Protein AF-A0A3N1MJ59-F1 (afdb_monomer_lite)

Secondary structure (DSSP, 8-state):
----------PPPPPPPPP-------SS-HHHHHHHHHHHHHHHHHHHH-EEEEEEEEEEES-TTS-EEEEEEEEETTS-EEE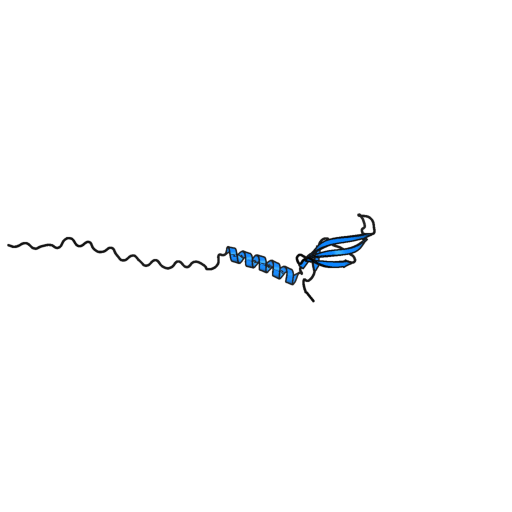EES---SEEEE-----

Structure (mmCIF, N/CA/C/O backbone):
data_AF-A0A3N1MJ59-F1
#
_entry.id   AF-A0A3N1MJ59-F1
#
loop_
_atom_site.group_PDB
_atom_site.id
_atom_site.type_symbol
_atom_site.label_atom_id
_atom_site.label_alt_id
_atom_site.label_comp_id
_atom_site.label_asym_id
_atom_site.label_entity_id
_atom_site.label_seq_id
_atom_site.pdbx_PDB_ins_code
_atom_site.Cartn_x
_atom_site.Cartn_y
_atom_site.Cartn_z
_atom_site.occupancy
_atom_site.B_iso_or_equiv
_atom_site.auth_seq_id
_atom_site.auth_comp_id
_atom_site.auth_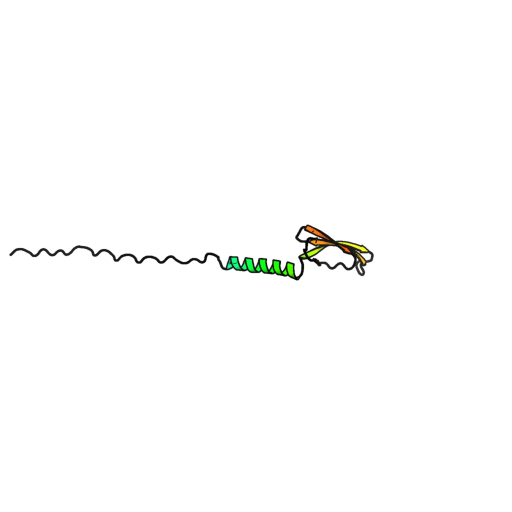asym_id
_atom_site.auth_atom_id
_atom_site.pdbx_PDB_model_num
ATOM 1 N N . MET A 1 1 ? -48.739 6.240 96.886 1.00 46.66 1 MET A N 1
ATOM 2 C CA . MET A 1 1 ? -47.673 6.907 96.112 1.00 46.66 1 MET A CA 1
ATOM 3 C C . MET A 1 1 ? -46.772 5.815 95.577 1.00 46.66 1 MET A C 1
ATOM 5 O O . MET A 1 1 ? -46.059 5.217 96.367 1.00 46.66 1 MET A O 1
ATOM 9 N N . THR A 1 2 ? -46.875 5.492 94.291 1.00 49.66 2 THR A N 1
ATOM 10 C CA . THR A 1 2 ? -45.947 4.578 93.613 1.00 49.66 2 THR A CA 1
ATOM 11 C C . THR A 1 2 ? -45.625 5.141 92.239 1.00 49.66 2 THR A C 1
ATOM 13 O O . THR A 1 2 ? -46.517 5.534 91.487 1.00 49.66 2 THR A O 1
ATOM 16 N N . ASP A 1 3 ? -44.321 5.229 92.019 1.00 47.12 3 ASP A N 1
ATOM 17 C CA . ASP A 1 3 ? -43.578 5.832 90.926 1.00 47.12 3 ASP A CA 1
ATOM 18 C C . ASP A 1 3 ? -44.037 5.435 89.522 1.00 47.12 3 ASP A C 1
ATOM 20 O O . ASP A 1 3 ? -44.207 4.259 89.197 1.00 47.12 3 ASP A O 1
ATOM 24 N N . GLY A 1 4 ? -44.156 6.448 88.663 1.00 56.81 4 GLY A N 1
ATOM 25 C CA . GLY A 1 4 ? -44.267 6.277 87.223 1.00 56.81 4 GLY A CA 1
ATOM 26 C C . GLY A 1 4 ? -42.903 5.932 86.631 1.00 56.81 4 GLY A C 1
ATOM 27 O O . GLY A 1 4 ? -42.045 6.800 86.484 1.00 56.81 4 GLY A O 1
ATOM 28 N N . MET A 1 5 ? -42.711 4.667 86.262 1.00 57.28 5 MET A N 1
ATOM 29 C CA . MET A 1 5 ? -41.539 4.218 85.512 1.00 57.28 5 MET A CA 1
ATOM 30 C C . MET A 1 5 ? -41.567 4.772 84.084 1.00 57.28 5 MET A C 1
ATOM 32 O O . MET A 1 5 ? -42.413 4.416 83.264 1.00 57.28 5 MET A O 1
ATOM 36 N N . ARG A 1 6 ? -40.617 5.666 83.811 1.00 61.56 6 ARG A N 1
ATOM 37 C CA . ARG A 1 6 ? -40.354 6.300 82.519 1.00 61.56 6 ARG A CA 1
ATOM 38 C C . ARG A 1 6 ? -39.393 5.410 81.722 1.00 61.56 6 ARG A C 1
ATOM 40 O O . ARG A 1 6 ? -38.285 5.138 82.173 1.00 61.56 6 ARG A O 1
ATOM 47 N N . LEU A 1 7 ? -39.822 4.934 80.553 1.00 65.44 7 LEU A N 1
ATOM 48 C CA . LEU A 1 7 ? -38.985 4.192 79.602 1.00 65.44 7 LEU A CA 1
ATOM 49 C C . LEU A 1 7 ? -38.168 5.177 78.750 1.00 65.44 7 LEU A C 1
ATOM 51 O O . LEU A 1 7 ? -38.405 5.326 77.554 1.00 65.44 7 LEU A O 1
ATOM 55 N N . ASP A 1 8 ? -37.217 5.867 79.375 1.00 59.91 8 ASP A N 1
ATOM 56 C CA . ASP A 1 8 ? -36.220 6.668 78.665 1.00 59.91 8 ASP A CA 1
ATOM 57 C C . ASP A 1 8 ? -35.022 5.762 78.349 1.00 59.91 8 ASP A C 1
ATOM 59 O O . ASP A 1 8 ? -34.192 5.503 79.217 1.00 59.91 8 ASP A O 1
ATOM 63 N N . GLY A 1 9 ? -34.927 5.224 77.127 1.00 63.88 9 GLY A N 1
ATOM 64 C CA . GLY A 1 9 ? -33.715 4.471 76.778 1.00 63.88 9 GLY A CA 1
ATOM 65 C C . GLY A 1 9 ? -33.687 3.602 75.528 1.00 63.88 9 GLY A C 1
ATOM 66 O O . GLY A 1 9 ? -32.711 2.876 75.368 1.00 63.88 9 GLY A O 1
ATOM 67 N N . VAL A 1 10 ? -34.678 3.630 74.631 1.00 69.69 10 VAL A N 1
ATOM 68 C CA . VAL A 1 10 ? -34.542 2.901 73.356 1.00 69.69 10 VAL A CA 1
ATOM 69 C C . VAL A 1 10 ? -33.882 3.826 72.328 1.00 69.69 10 VAL A C 1
ATOM 71 O O . VAL A 1 10 ? -34.525 4.785 71.897 1.00 69.69 10 VAL A O 1
ATOM 74 N N . PRO A 1 11 ? -32.617 3.592 71.923 1.00 67.56 11 PRO A N 1
ATOM 75 C CA . PRO A 1 11 ? -32.021 4.354 70.836 1.00 67.56 11 PRO A CA 1
ATOM 76 C C . PRO A 1 11 ? -32.824 4.095 69.560 1.00 67.56 11 PRO A C 1
ATOM 78 O O . PRO A 1 11 ? -32.995 2.951 69.135 1.00 67.56 11 PRO A O 1
ATOM 81 N N . ALA A 1 12 ? -33.342 5.168 68.961 1.00 71.12 12 ALA A N 1
ATOM 82 C CA . ALA A 1 12 ? -34.009 5.103 67.671 1.00 71.12 12 ALA A CA 1
ATOM 83 C C . ALA A 1 12 ? -33.052 4.481 66.645 1.00 71.12 12 ALA A C 1
ATOM 85 O O . ALA A 1 12 ? -31.906 4.917 66.511 1.00 71.12 12 ALA A O 1
ATOM 86 N N . ALA A 1 13 ? -33.511 3.443 65.942 1.00 74.56 13 ALA A N 1
ATOM 87 C CA . ALA A 1 13 ? -32.719 2.796 64.906 1.00 74.56 13 ALA A CA 1
ATOM 88 C C . ALA A 1 13 ? -32.265 3.841 63.865 1.00 74.56 13 ALA A C 1
ATOM 90 O O . ALA A 1 13 ? -33.065 4.705 63.485 1.00 74.56 13 ALA A O 1
ATOM 91 N N . PRO A 1 14 ? -31.003 3.792 63.399 1.00 76.62 14 PRO A N 1
ATOM 92 C CA . PRO A 1 14 ? -30.534 4.711 62.374 1.00 76.62 14 PRO A CA 1
ATOM 93 C C . PRO A 1 14 ? -31.402 4.573 61.112 1.00 76.62 14 PRO A C 1
ATOM 95 O O . PRO A 1 14 ? -31.832 3.463 60.778 1.00 76.62 14 PRO A O 1
ATOM 98 N N . PRO A 1 15 ? -31.687 5.683 60.406 1.00 79.56 15 PRO A N 1
ATOM 99 C CA . PRO A 1 15 ? -32.539 5.654 59.226 1.00 79.56 15 PRO A CA 1
ATOM 100 C C . PRO A 1 15 ? -31.959 4.706 58.165 1.00 79.56 15 PRO A C 1
ATOM 102 O O . PRO A 1 15 ? -30.734 4.621 58.024 1.00 79.56 15 PRO A O 1
ATOM 105 N N . PRO A 1 16 ? -32.813 4.005 57.396 1.00 77.44 16 PRO A N 1
ATOM 106 C CA . PRO A 1 16 ? -32.350 3.054 56.397 1.00 77.44 16 PRO A CA 1
ATOM 107 C C . PRO A 1 16 ? -31.454 3.761 55.376 1.00 77.44 16 PRO A C 1
ATOM 109 O O . PRO A 1 16 ? -31.817 4.799 54.812 1.00 77.44 16 PRO A O 1
ATOM 112 N N . ALA A 1 17 ? -30.267 3.198 55.144 1.00 77.38 17 ALA A N 1
ATOM 113 C CA . ALA A 1 17 ? -29.334 3.698 54.145 1.00 77.38 17 ALA A CA 1
ATOM 114 C C . ALA A 1 17 ? -30.024 3.748 52.771 1.00 77.38 17 ALA A C 1
ATOM 116 O O . ALA A 1 17 ? -30.618 2.766 52.321 1.00 77.38 17 ALA A O 1
ATOM 117 N N . LYS A 1 18 ? -29.970 4.907 52.102 1.00 78.44 18 LYS A N 1
ATOM 118 C CA . LYS A 1 18 ? -30.575 5.080 50.774 1.00 78.44 18 LYS A CA 1
ATOM 119 C C . LYS A 1 18 ? -29.923 4.107 49.782 1.00 78.44 18 LYS A C 1
ATOM 121 O O . LYS A 1 18 ? -28.695 4.036 49.748 1.00 78.44 18 LYS A O 1
ATOM 126 N N . PRO A 1 19 ? -30.703 3.401 48.943 1.00 72.50 19 PRO A N 1
ATOM 127 C CA . PRO A 1 19 ? -30.144 2.477 47.968 1.00 72.50 19 PRO A CA 1
ATOM 128 C C . PRO A 1 19 ? -29.267 3.233 46.963 1.00 72.50 19 PRO A C 1
ATOM 130 O O . PRO A 1 19 ? -29.718 4.157 46.279 1.00 72.50 19 PRO A O 1
ATOM 133 N N . THR A 1 20 ? -27.998 2.837 46.876 1.00 73.00 20 THR A N 1
ATOM 134 C CA . THR A 1 20 ? -27.035 3.368 45.909 1.00 73.00 20 THR A CA 1
ATOM 135 C C . THR A 1 20 ? -27.507 3.019 44.500 1.00 73.00 20 THR A C 1
ATOM 137 O O . THR A 1 20 ? -27.546 1.847 44.126 1.00 73.00 20 THR A O 1
ATOM 140 N N . ARG A 1 21 ? -27.897 4.021 43.699 1.00 79.25 21 ARG A N 1
ATOM 141 C CA . ARG A 1 21 ? -28.295 3.787 42.302 1.00 79.25 21 ARG A CA 1
ATOM 142 C C . ARG A 1 21 ? -27.138 3.143 41.526 1.00 79.25 21 ARG A C 1
ATOM 144 O O . ARG A 1 21 ? -26.003 3.610 41.651 1.00 79.25 21 ARG A O 1
ATOM 151 N N . PRO A 1 22 ? -27.411 2.142 40.669 1.00 74.19 22 PRO A N 1
ATOM 152 C CA . PRO A 1 22 ? -26.383 1.556 39.826 1.00 74.19 22 PRO A CA 1
ATOM 153 C C . PRO A 1 22 ? -25.828 2.620 38.876 1.00 74.19 22 PRO A C 1
ATOM 155 O O . PRO A 1 22 ? -26.557 3.251 38.104 1.00 74.19 22 PRO A O 1
ATOM 158 N N . ARG A 1 23 ? -24.515 2.839 38.958 1.00 78.06 23 ARG A N 1
ATOM 159 C CA . ARG A 1 23 ? -23.785 3.764 38.092 1.00 78.06 23 ARG A CA 1
ATOM 160 C C . ARG A 1 23 ? -23.776 3.190 36.675 1.00 78.06 23 ARG A C 1
ATOM 162 O O . ARG A 1 23 ? -23.171 2.151 36.435 1.00 78.06 23 ARG A O 1
ATOM 169 N N . ARG A 1 24 ? -24.433 3.871 35.730 1.00 77.38 24 ARG A N 1
ATOM 170 C CA . ARG A 1 24 ? -24.358 3.525 34.302 1.00 77.38 24 ARG A CA 1
ATOM 171 C C . ARG A 1 24 ? -22.940 3.803 33.809 1.00 77.38 24 ARG A C 1
ATOM 173 O O . ARG A 1 24 ? -22.546 4.960 33.683 1.00 77.38 24 ARG A O 1
ATOM 180 N N . VAL A 1 25 ? -22.170 2.750 33.565 1.00 72.38 25 VAL A N 1
ATOM 181 C CA . VAL A 1 25 ? -20.873 2.838 32.890 1.00 72.38 25 VAL A CA 1
ATOM 182 C C . VAL A 1 25 ? -21.085 2.605 31.393 1.00 72.38 25 VAL A C 1
ATOM 184 O O . VAL A 1 25 ? -21.773 1.651 31.027 1.00 72.38 25 VAL A O 1
ATOM 187 N N . PRO A 1 26 ? -20.562 3.471 30.509 1.00 72.81 26 PRO A N 1
ATOM 188 C CA . PRO A 1 26 ? -20.649 3.231 29.077 1.00 72.81 26 PRO A CA 1
ATOM 189 C C . PRO A 1 26 ? -19.859 1.967 28.721 1.00 72.81 26 PRO A C 1
ATOM 191 O O . PRO A 1 26 ? -18.712 1.807 29.137 1.00 72.81 26 PRO A O 1
ATOM 194 N N . LEU A 1 27 ? -20.488 1.084 27.940 1.00 70.88 27 LEU A N 1
ATOM 195 C CA . LEU A 1 27 ? -19.950 -0.223 27.535 1.00 70.88 27 LEU A CA 1
ATOM 196 C C . LEU A 1 27 ? -18.672 -0.109 26.687 1.00 70.88 27 LEU A C 1
ATOM 198 O O . LEU A 1 27 ? -17.861 -1.028 26.661 1.00 70.88 27 LEU A O 1
ATOM 202 N N . VAL A 1 28 ? -18.478 1.027 26.012 1.00 71.75 28 VAL A N 1
ATOM 203 C CA . VAL A 1 28 ? -17.350 1.262 25.109 1.00 71.75 28 VAL A CA 1
ATOM 204 C C . VAL A 1 28 ? -16.726 2.615 25.428 1.00 71.75 28 VAL A C 1
ATOM 206 O O . VAL A 1 28 ? -17.396 3.647 25.442 1.00 71.75 28 VAL A O 1
ATOM 209 N N . ARG A 1 29 ? -15.417 2.624 25.695 1.00 76.44 29 ARG A N 1
ATOM 210 C CA . ARG A 1 29 ? -14.656 3.868 25.864 1.00 76.44 29 ARG A CA 1
ATOM 211 C C . ARG A 1 29 ? -14.562 4.581 24.513 1.00 76.44 29 ARG A C 1
ATOM 213 O O . ARG A 1 29 ? -14.177 3.956 23.530 1.00 76.44 29 ARG A O 1
ATOM 220 N N . LEU A 1 30 ? -14.798 5.895 24.478 1.00 75.69 30 LEU A N 1
ATOM 221 C CA . LEU A 1 30 ? -14.649 6.746 23.280 1.00 75.69 30 LEU A CA 1
ATOM 222 C C . LEU A 1 30 ? -13.321 6.531 22.537 1.00 75.69 30 LEU A C 1
ATOM 224 O O . LEU A 1 30 ? -13.287 6.500 21.313 1.00 75.69 30 LEU A O 1
ATOM 228 N N . ARG A 1 31 ? -12.232 6.293 23.273 1.00 77.62 31 ARG A N 1
ATOM 229 C CA . ARG A 1 31 ? -10.910 5.991 22.703 1.00 77.62 31 ARG A CA 1
ATOM 230 C C . ARG A 1 31 ? -10.903 4.750 21.798 1.00 77.62 31 ARG A C 1
ATOM 232 O O . ARG A 1 31 ? -10.108 4.690 20.870 1.00 77.62 31 ARG A O 1
ATOM 239 N N . SER A 1 32 ? -11.786 3.784 22.045 1.00 78.88 32 SER A N 1
ATOM 240 C CA . SER A 1 32 ? -11.950 2.602 21.193 1.00 78.88 32 SER A CA 1
ATOM 241 C C . SER A 1 32 ? -12.680 2.922 19.886 1.00 78.88 32 SER A C 1
ATOM 243 O O . SER A 1 32 ? -12.408 2.296 18.869 1.00 78.88 32 SER A O 1
ATOM 245 N N . LEU A 1 33 ? -13.581 3.910 19.893 1.00 83.25 33 LEU A N 1
ATOM 246 C CA . LEU A 1 33 ? -14.315 4.338 18.697 1.00 83.25 33 LEU A CA 1
ATOM 247 C C . LEU A 1 33 ? -13.418 5.121 17.730 1.00 83.25 33 LEU A C 1
ATOM 249 O O . LEU A 1 33 ? -13.570 4.997 16.520 1.00 83.25 33 LEU A O 1
ATOM 253 N N . VAL A 1 34 ? -12.440 5.871 18.249 1.00 88.56 34 VAL A N 1
ATOM 254 C CA . VAL A 1 34 ? -11.458 6.588 17.416 1.00 88.56 34 VAL A CA 1
ATOM 255 C C . VAL A 1 34 ? -10.679 5.618 16.528 1.00 88.56 34 VAL A C 1
ATOM 257 O O . VAL A 1 34 ? -10.490 5.885 15.346 1.00 88.56 34 VAL A O 1
ATOM 260 N N . TRP A 1 35 ? -10.288 4.457 17.05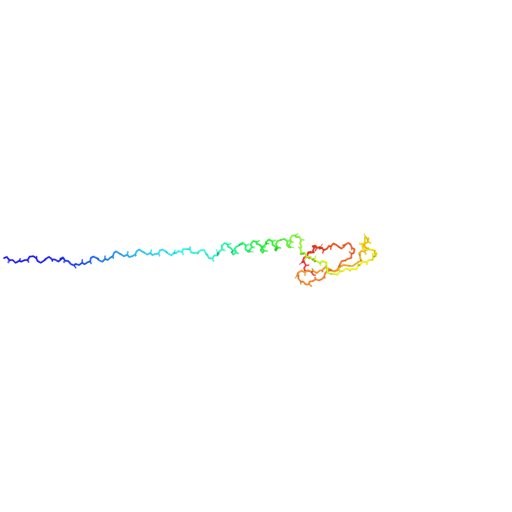8 1.00 89.50 35 TRP A N 1
ATOM 261 C CA . TRP A 1 35 ? -9.596 3.440 16.266 1.00 89.50 35 TRP A CA 1
ATOM 262 C C . TRP A 1 35 ? -10.451 2.882 15.132 1.00 89.50 35 TRP A C 1
ATOM 264 O O . TRP A 1 35 ? -9.925 2.655 14.048 1.00 89.50 35 TRP A O 1
ATOM 274 N N . LEU A 1 36 ? -11.761 2.721 15.338 1.00 89.50 36 LEU A N 1
ATOM 275 C CA . LEU A 1 36 ? -12.664 2.306 14.264 1.00 89.50 36 LEU A CA 1
ATOM 276 C C . LEU A 1 36 ? -12.728 3.347 13.146 1.00 89.50 36 LEU A C 1
ATOM 278 O O . LEU A 1 36 ? -12.728 2.971 11.979 1.00 89.50 36 LEU A O 1
ATOM 282 N N . ALA A 1 37 ? -12.724 4.639 13.483 1.00 89.81 37 ALA A N 1
ATOM 283 C CA . ALA A 1 37 ? -12.681 5.702 12.481 1.00 89.81 37 ALA A CA 1
ATOM 284 C C . ALA A 1 37 ? -11.363 5.692 11.688 1.00 89.81 37 ALA A C 1
ATOM 286 O O . ALA A 1 37 ? -11.384 5.850 10.471 1.00 89.81 37 ALA A O 1
ATOM 287 N N . VAL A 1 38 ? -10.230 5.457 12.360 1.00 90.12 38 VAL A N 1
ATOM 288 C CA . VAL A 1 38 ? -8.909 5.362 11.713 1.00 90.12 38 VAL A CA 1
ATOM 289 C C . VAL A 1 38 ? -8.8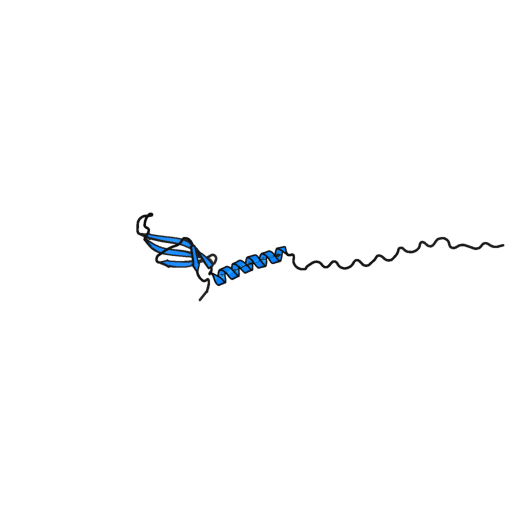20 4.136 10.803 1.00 90.12 38 VAL A C 1
ATOM 291 O O . VAL A 1 38 ? -8.394 4.242 9.660 1.00 90.12 38 VAL A O 1
ATOM 294 N N . ILE A 1 39 ? -9.241 2.964 11.280 1.00 90.94 39 ILE A N 1
ATOM 295 C CA . ILE A 1 39 ? -9.226 1.743 10.465 1.00 90.94 39 ILE A CA 1
ATOM 296 C C . ILE A 1 39 ? -10.198 1.894 9.292 1.00 90.94 39 ILE A C 1
ATOM 298 O O . ILE A 1 39 ? -9.842 1.611 8.150 1.00 90.94 39 ILE A O 1
ATOM 302 N N . GLY A 1 40 ? -11.404 2.398 9.558 1.00 91.56 40 GLY A N 1
ATOM 303 C CA . GLY A 1 40 ? -12.417 2.644 8.540 1.00 91.56 40 GLY A CA 1
ATOM 304 C C . GLY A 1 40 ? -11.938 3.607 7.456 1.00 91.56 40 GLY A C 1
ATOM 305 O O . GLY A 1 40 ? -12.132 3.322 6.278 1.00 91.56 40 GLY A O 1
ATOM 306 N N . SER A 1 41 ? -11.256 4.700 7.817 1.00 89.00 41 SER A N 1
ATOM 307 C CA . SER A 1 41 ? -10.740 5.656 6.831 1.00 89.00 41 SER A CA 1
ATOM 308 C C . SER A 1 41 ? -9.667 5.041 5.935 1.00 89.00 41 SER A C 1
ATOM 310 O O . SER A 1 41 ? -9.687 5.270 4.728 1.00 89.00 41 SER A O 1
ATOM 312 N N . VAL A 1 42 ? -8.785 4.202 6.485 1.00 87.25 42 VAL A N 1
ATOM 313 C CA . VAL A 1 42 ? -7.777 3.475 5.703 1.00 87.25 42 VAL A CA 1
ATOM 314 C C . VAL A 1 42 ? -8.436 2.474 4.755 1.00 87.25 42 VAL A C 1
ATOM 316 O O . VAL A 1 42 ? -8.049 2.393 3.591 1.00 87.25 42 VAL A O 1
ATOM 319 N N . VAL A 1 43 ? -9.448 1.732 5.211 1.00 86.44 43 VAL A N 1
ATOM 320 C CA . VAL A 1 43 ? -10.179 0.776 4.359 1.00 86.44 43 VAL A CA 1
ATOM 321 C C . VAL A 1 43 ? -10.892 1.500 3.217 1.00 8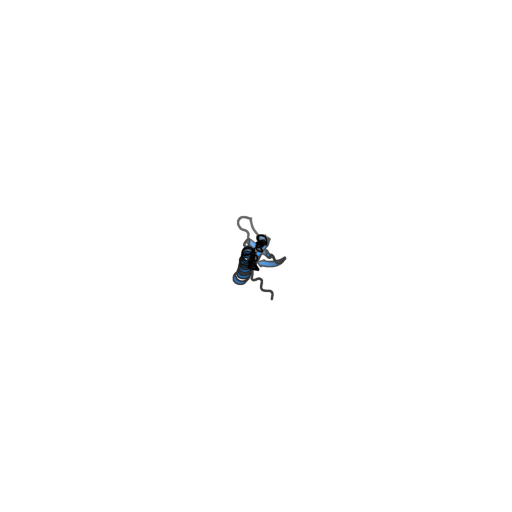6.44 43 VAL A C 1
ATOM 323 O O . VAL A 1 43 ? -10.747 1.108 2.061 1.00 86.44 43 VAL A O 1
ATOM 326 N N . VAL A 1 44 ? -11.605 2.588 3.518 1.00 87.75 44 VAL A N 1
ATOM 327 C CA . VAL A 1 44 ? -12.304 3.393 2.506 1.00 87.75 44 VAL A CA 1
ATOM 328 C C . VAL A 1 44 ? -11.318 4.023 1.525 1.00 87.75 44 VAL A C 1
ATOM 330 O O . VAL A 1 44 ? -11.562 3.994 0.323 1.00 87.75 44 VAL A O 1
ATOM 333 N N . ALA A 1 45 ? -10.184 4.544 2.002 1.00 86.19 45 ALA A N 1
ATOM 334 C CA . ALA A 1 45 ? -9.153 5.101 1.133 1.00 86.19 45 ALA A CA 1
ATOM 335 C C . ALA A 1 45 ? -8.582 4.043 0.177 1.00 86.19 45 ALA A C 1
ATOM 337 O O . ALA A 1 45 ? -8.477 4.307 -1.017 1.00 86.19 45 ALA A O 1
ATOM 338 N N . ASN A 1 46 ? -8.287 2.837 0.671 1.00 84.31 46 ASN A N 1
ATOM 339 C CA . ASN A 1 46 ? -7.821 1.743 -0.184 1.00 84.31 46 ASN A CA 1
ATOM 340 C C . ASN A 1 46 ? -8.888 1.287 -1.191 1.00 84.31 46 ASN A C 1
ATOM 342 O O . ASN A 1 46 ? -8.540 0.890 -2.297 1.00 84.31 46 ASN A O 1
ATOM 346 N N . TYR A 1 47 ? -10.172 1.347 -0.829 1.00 82.75 47 TYR A N 1
ATOM 347 C CA . TYR A 1 47 ? -11.266 1.006 -1.740 1.00 82.75 47 TYR A CA 1
ATOM 348 C C . TYR A 1 47 ? -11.479 2.063 -2.833 1.00 82.75 47 TYR A C 1
ATOM 350 O O . TYR A 1 47 ? -11.747 1.712 -3.975 1.00 82.75 47 TYR A O 1
ATOM 358 N N . LEU A 1 48 ? -11.370 3.353 -2.496 1.00 85.00 48 LEU A N 1
ATOM 359 C CA . LEU A 1 48 ? -11.616 4.452 -3.437 1.00 85.00 48 LEU A CA 1
ATOM 360 C C . LEU A 1 48 ? -10.418 4.767 -4.338 1.00 85.00 48 LEU A C 1
ATOM 362 O O . LEU A 1 48 ? -10.614 5.160 -5.484 1.00 85.00 48 LEU A O 1
ATOM 366 N N . TYR A 1 49 ? -9.198 4.651 -3.812 1.00 83.81 49 TYR A N 1
ATOM 367 C CA . TYR A 1 49 ? -7.974 5.072 -4.504 1.00 83.81 49 TYR A CA 1
ATOM 368 C C . TYR A 1 49 ? -7.039 3.909 -4.854 1.00 83.81 49 TYR A C 1
ATOM 370 O O . TYR A 1 49 ? -6.022 4.126 -5.509 1.00 83.81 49 TYR A O 1
ATOM 378 N N . GLY A 1 50 ? -7.352 2.692 -4.415 1.00 83.56 50 GLY A N 1
ATOM 379 C CA . GLY A 1 50 ? -6.482 1.533 -4.547 1.00 83.56 50 GLY A CA 1
ATOM 380 C C . GLY A 1 50 ? -5.451 1.423 -3.422 1.00 83.56 50 GLY A C 1
ATOM 381 O O . GLY A 1 50 ? -5.291 2.291 -2.562 1.00 83.56 50 GLY A O 1
ATOM 382 N N . THR A 1 51 ? -4.728 0.309 -3.438 1.00 85.38 51 THR A N 1
ATOM 383 C CA . THR A 1 51 ? -3.661 0.011 -2.481 1.00 85.38 51 THR A CA 1
ATOM 384 C C . THR A 1 51 ? -2.328 0.597 -2.948 1.00 85.38 51 THR A C 1
ATOM 386 O O . THR A 1 51 ? -1.978 0.456 -4.123 1.00 85.38 51 THR A O 1
ATOM 389 N N . PRO A 1 52 ? -1.552 1.247 -2.066 1.00 87.38 52 PRO A N 1
ATOM 390 C CA . PRO A 1 52 ? -0.227 1.745 -2.410 1.00 87.38 52 PRO A CA 1
ATOM 391 C C . PRO A 1 52 ? 0.781 0.604 -2.536 1.00 87.38 52 PRO A C 1
ATOM 393 O O . PRO A 1 52 ? 0.960 -0.189 -1.611 1.00 87.38 52 PRO A O 1
ATOM 396 N N . TYR A 1 53 ? 1.477 0.566 -3.671 1.00 90.19 53 TYR A N 1
ATOM 397 C CA . TYR A 1 53 ? 2.638 -0.288 -3.876 1.00 90.19 53 TYR A CA 1
ATOM 398 C C . TYR A 1 53 ? 3.901 0.566 -4.007 1.00 90.19 53 TYR A C 1
ATOM 400 O O . TYR A 1 53 ? 3.910 1.619 -4.655 1.00 90.19 53 TYR A O 1
ATOM 408 N N . LEU A 1 54 ? 4.988 0.079 -3.414 1.00 91.31 54 LEU A N 1
ATOM 409 C CA . LEU A 1 54 ? 6.298 0.724 -3.422 1.00 91.31 54 LEU A CA 1
ATOM 410 C C . LEU A 1 54 ? 7.200 0.091 -4.475 1.00 91.31 54 LEU A C 1
ATOM 412 O O . LEU A 1 54 ? 7.224 -1.129 -4.623 1.00 91.31 54 LEU A O 1
ATOM 416 N N . ARG A 1 55 ? 7.967 0.910 -5.197 1.00 91.88 55 ARG A N 1
ATOM 417 C CA . ARG A 1 55 ? 8.940 0.417 -6.176 1.00 91.88 55 ARG A CA 1
ATOM 418 C C . ARG A 1 55 ? 10.073 -0.309 -5.448 1.00 91.88 55 ARG A C 1
ATOM 420 O O . ARG A 1 55 ? 10.827 0.313 -4.706 1.00 91.88 55 ARG A O 1
ATOM 427 N N . PHE A 1 56 ? 10.182 -1.611 -5.683 1.00 91.19 56 PHE A N 1
ATOM 428 C CA . PHE A 1 56 ? 11.163 -2.493 -5.056 1.00 91.19 56 PHE A CA 1
ATOM 429 C C . PHE A 1 56 ? 12.366 -2.748 -5.971 1.00 91.19 56 PHE A C 1
ATOM 431 O O . PHE A 1 56 ? 13.504 -2.542 -5.565 1.00 91.19 56 PHE A O 1
ATOM 438 N N . GLU A 1 57 ? 12.120 -3.116 -7.230 1.00 90.12 57 GLU A N 1
ATOM 439 C CA . GLU A 1 57 ? 13.166 -3.330 -8.238 1.00 90.12 57 GLU A CA 1
ATOM 440 C C . GLU A 1 57 ? 12.848 -2.537 -9.505 1.00 90.12 57 GLU A C 1
ATOM 442 O O . GLU A 1 57 ? 11.684 -2.302 -9.838 1.00 90.12 57 GLU A O 1
ATOM 447 N N . TYR A 1 58 ? 13.882 -2.118 -10.230 1.00 89.19 58 TYR A N 1
ATOM 448 C CA . TYR A 1 58 ? 13.729 -1.472 -11.527 1.00 89.19 58 TYR A CA 1
ATOM 449 C C . TYR A 1 58 ? 14.951 -1.721 -12.409 1.00 89.19 58 TYR A C 1
ATOM 451 O O . TYR A 1 58 ? 16.078 -1.795 -11.925 1.00 89.19 58 TYR A O 1
ATOM 459 N N . SER A 1 59 ? 14.723 -1.813 -13.716 1.00 90.00 59 SER A N 1
ATOM 460 C CA . SER A 1 59 ? 15.773 -1.863 -14.729 1.00 90.00 59 SER A CA 1
ATOM 461 C C . SER A 1 59 ? 15.599 -0.710 -15.708 1.00 90.00 59 SER A C 1
ATOM 463 O O . SER A 1 59 ? 14.504 -0.499 -16.243 1.00 90.00 59 SER A O 1
ATOM 465 N N . PHE A 1 60 ? 16.683 0.012 -15.966 1.00 88.06 60 PHE A N 1
ATOM 466 C CA . PHE A 1 60 ? 16.716 1.124 -16.905 1.00 88.06 60 PHE A CA 1
ATOM 467 C C . PHE A 1 60 ? 17.967 1.045 -17.780 1.00 88.06 60 PHE A C 1
ATOM 469 O O . PHE A 1 60 ? 18.984 0.487 -17.374 1.00 88.06 60 PHE A O 1
ATOM 476 N N . THR A 1 61 ? 17.890 1.617 -18.977 1.00 88.69 61 THR A N 1
ATOM 477 C CA . THR A 1 61 ? 19.057 1.875 -19.829 1.00 88.69 61 THR A CA 1
ATOM 478 C C . THR A 1 61 ? 19.314 3.371 -19.918 1.00 88.69 61 THR A C 1
ATOM 480 O O . THR A 1 61 ? 18.367 4.155 -19.957 1.00 88.69 61 THR A O 1
ATOM 483 N N . GLY A 1 62 ? 20.578 3.766 -20.022 1.00 85.38 62 GLY A N 1
ATOM 484 C CA . GLY A 1 62 ? 20.987 5.168 -20.133 1.00 85.38 62 GLY A CA 1
ATOM 485 C C . GLY A 1 62 ? 21.736 5.658 -18.896 1.00 85.38 62 GLY A C 1
ATOM 486 O O . GLY A 1 62 ? 22.062 4.877 -18.003 1.00 85.38 62 GLY A O 1
ATOM 487 N N . SER A 1 63 ? 22.045 6.954 -18.861 1.00 82.06 63 SER A N 1
ATOM 488 C CA . SER A 1 63 ? 22.700 7.569 -17.701 1.00 82.06 63 SER A CA 1
ATOM 489 C C . SER A 1 63 ? 21.683 7.864 -16.593 1.00 82.06 63 SER A C 1
ATOM 491 O O . SER A 1 63 ? 20.478 7.936 -16.841 1.00 82.06 63 SER A O 1
ATOM 493 N N . SER A 1 64 ? 22.173 8.091 -15.372 1.00 81.19 64 SER A N 1
ATOM 494 C CA . SER A 1 64 ? 21.337 8.492 -14.230 1.00 81.19 64 SER A CA 1
ATOM 495 C C . SER A 1 64 ? 20.557 9.796 -14.480 1.00 81.19 64 SER A C 1
ATOM 497 O O . SER A 1 64 ? 19.504 10.013 -13.890 1.00 81.19 64 SER A O 1
ATOM 499 N N . GLU A 1 65 ? 21.038 10.655 -15.386 1.00 84.44 65 GLU A N 1
ATOM 500 C CA . GLU A 1 65 ? 20.391 11.930 -15.725 1.00 84.44 65 GLU A CA 1
ATOM 501 C C . GLU A 1 65 ? 19.226 11.767 -16.711 1.00 84.44 65 GLU A C 1
ATOM 503 O O . GLU A 1 65 ? 18.326 12.605 -16.753 1.00 84.44 65 GLU A O 1
ATOM 508 N N . ARG A 1 66 ? 19.234 10.698 -17.521 1.00 82.12 66 ARG A N 1
ATOM 509 C CA . ARG A 1 66 ? 18.184 10.391 -18.508 1.00 82.12 66 ARG A CA 1
ATOM 510 C C . ARG A 1 66 ? 17.908 8.881 -18.569 1.00 82.12 66 ARG A C 1
ATOM 512 O O . ARG A 1 66 ? 18.190 8.251 -19.592 1.00 82.12 66 ARG A O 1
ATOM 519 N N . PRO A 1 67 ? 17.380 8.281 -17.487 1.00 84.44 67 PRO A N 1
ATOM 520 C CA . PRO A 1 67 ? 17.099 6.855 -17.452 1.00 84.44 67 PRO A CA 1
ATOM 521 C C . PRO A 1 67 ? 15.871 6.522 -18.309 1.00 84.44 67 PRO A C 1
ATOM 523 O O . PRO A 1 67 ? 14.794 7.092 -18.131 1.00 84.44 67 PRO A O 1
ATOM 526 N N . VAL A 1 68 ? 16.017 5.552 -19.210 1.00 85.38 68 VAL A N 1
ATOM 527 C CA . VAL A 1 68 ? 14.905 4.932 -19.941 1.00 85.38 68 VAL A CA 1
ATOM 528 C C . VAL A 1 68 ? 14.530 3.654 -19.207 1.00 85.38 68 VAL A C 1
ATOM 530 O O . VAL A 1 68 ? 15.246 2.656 -19.268 1.00 85.38 68 VAL A O 1
ATOM 533 N N . TYR A 1 69 ? 13.440 3.710 -18.449 1.00 85.31 69 TYR A N 1
ATOM 534 C CA . TYR A 1 69 ? 12.954 2.584 -17.661 1.00 85.31 69 TYR A CA 1
ATOM 535 C C . TYR A 1 69 ? 12.255 1.556 -18.553 1.00 85.31 69 TYR A C 1
ATOM 537 O O . TYR A 1 69 ? 11.353 1.901 -19.315 1.00 85.31 69 TYR A O 1
ATOM 545 N N . HIS A 1 70 ? 12.659 0.292 -18.418 1.00 87.56 70 HIS A N 1
ATOM 546 C CA . HIS A 1 70 ? 12.074 -0.821 -19.172 1.00 87.56 70 HIS A CA 1
ATOM 547 C C . HIS A 1 70 ? 11.120 -1.642 -18.331 1.00 87.56 70 HIS A C 1
ATOM 549 O O . HIS A 1 70 ? 10.061 -2.005 -18.815 1.00 87.56 70 HIS A O 1
ATOM 555 N N . ARG A 1 71 ? 11.485 -1.908 -17.074 1.00 89.00 71 ARG A N 1
ATOM 556 C CA . ARG A 1 71 ? 10.750 -2.812 -16.189 1.00 89.00 71 ARG A CA 1
ATOM 557 C C . ARG A 1 71 ? 10.859 -2.343 -14.754 1.00 89.00 71 ARG A C 1
ATOM 559 O O . ARG A 1 71 ? 11.958 -2.037 -14.290 1.00 89.00 71 ARG A O 1
ATOM 566 N N . CYS A 1 72 ? 9.741 -2.356 -14.043 1.00 90.62 72 CYS A N 1
ATOM 567 C CA . CYS A 1 72 ? 9.669 -2.011 -12.632 1.00 90.62 72 CYS A CA 1
ATOM 568 C C . CYS A 1 72 ? 8.782 -2.978 -11.872 1.00 90.62 72 CYS A C 1
ATOM 570 O O . CYS A 1 72 ? 7.719 -3.376 -12.340 1.00 90.62 72 CYS A O 1
ATOM 572 N N . VAL A 1 73 ? 9.244 -3.351 -10.686 1.00 92.25 73 VAL A N 1
ATOM 573 C CA . VAL A 1 73 ? 8.569 -4.266 -9.778 1.00 92.25 73 VAL A CA 1
ATOM 574 C C . VAL A 1 73 ? 8.119 -3.468 -8.570 1.00 92.25 73 VAL A C 1
ATOM 576 O O . VAL A 1 73 ? 8.927 -2.879 -7.851 1.00 92.25 73 VAL A O 1
ATOM 579 N N . TYR A 1 74 ? 6.817 -3.463 -8.356 1.00 92.44 74 TYR A N 1
ATOM 580 C CA . TYR A 1 74 ? 6.157 -2.826 -7.236 1.00 92.44 74 TYR A CA 1
ATOM 581 C C . TYR A 1 74 ? 5.756 -3.881 -6.211 1.00 92.44 74 TYR A C 1
ATOM 583 O O . TYR A 1 74 ? 5.202 -4.912 -6.581 1.00 92.44 74 TYR A O 1
ATOM 591 N N . LEU A 1 75 ? 6.023 -3.625 -4.933 1.00 90.75 75 LEU A N 1
ATOM 592 C CA . LEU A 1 75 ? 5.665 -4.490 -3.815 1.00 90.75 75 LEU A CA 1
ATOM 593 C C . LEU A 1 75 ? 4.540 -3.844 -3.005 1.00 90.75 75 LEU A C 1
ATOM 595 O O . LEU A 1 75 ? 4.668 -2.707 -2.541 1.00 90.75 75 LEU A O 1
ATOM 599 N N . GLY A 1 76 ? 3.440 -4.573 -2.855 1.00 87.56 76 GLY A N 1
ATOM 600 C CA . GLY A 1 76 ? 2.306 -4.160 -2.038 1.00 87.56 76 GLY A CA 1
ATOM 601 C C . GLY A 1 76 ? 2.471 -4.603 -0.588 1.00 87.56 76 GLY A C 1
ATOM 602 O O . GLY A 1 76 ? 3.206 -5.543 -0.281 1.00 87.56 76 GLY A O 1
ATOM 603 N N . PHE A 1 77 ? 1.726 -3.969 0.318 1.00 82.06 77 PHE A N 1
ATOM 604 C CA . PHE A 1 77 ? 1.656 -4.382 1.730 1.00 82.06 77 PHE A CA 1
ATOM 605 C C . PHE A 1 77 ? 1.110 -5.805 1.924 1.00 82.06 77 PHE A C 1
ATOM 607 O O . PHE A 1 77 ? 1.360 -6.441 2.941 1.00 82.06 77 PHE A O 1
ATOM 614 N N . ASN A 1 78 ? 0.391 -6.313 0.928 1.00 79.81 78 ASN A N 1
ATOM 615 C CA . ASN A 1 78 ? -0.115 -7.679 0.843 1.00 79.81 78 ASN A CA 1
ATOM 616 C C . ASN A 1 78 ? 0.955 -8.707 0.404 1.00 79.81 78 ASN A C 1
ATOM 618 O O . ASN A 1 78 ? 0.648 -9.890 0.309 1.00 79.81 78 ASN A O 1
ATOM 622 N N . GLY A 1 79 ? 2.189 -8.275 0.113 1.00 81.19 79 GLY A N 1
ATOM 623 C CA . GLY A 1 79 ? 3.282 -9.134 -0.357 1.00 81.19 79 GLY A CA 1
ATOM 624 C C . GLY A 1 79 ? 3.226 -9.472 -1.850 1.00 81.19 79 GLY A C 1
ATOM 625 O O . GLY A 1 79 ? 4.121 -10.151 -2.357 1.00 81.19 79 GLY A O 1
ATOM 626 N N . PHE A 1 80 ? 2.215 -8.983 -2.573 1.00 85.81 80 PHE A N 1
ATOM 627 C CA . PHE A 1 80 ? 2.098 -9.204 -4.010 1.00 85.81 80 PHE A CA 1
ATOM 628 C C . PHE A 1 80 ? 3.038 -8.279 -4.778 1.00 85.81 80 PHE A C 1
ATOM 630 O O . PHE A 1 80 ? 3.269 -7.125 -4.402 1.00 85.81 80 PHE A O 1
ATOM 637 N N . ARG A 1 81 ? 3.578 -8.810 -5.877 1.00 88.69 81 ARG A N 1
ATOM 638 C CA . ARG A 1 81 ? 4.471 -8.088 -6.778 1.00 88.69 81 ARG A CA 1
ATOM 639 C C . ARG A 1 81 ? 3.740 -7.775 -8.070 1.00 88.69 81 ARG A C 1
ATOM 641 O O . ARG A 1 81 ? 3.217 -8.681 -8.710 1.00 88.69 81 ARG A O 1
ATOM 648 N N . VAL A 1 82 ? 3.751 -6.510 -8.464 1.00 88.00 82 VAL A N 1
ATOM 649 C CA . VAL A 1 82 ? 3.200 -6.057 -9.741 1.00 88.00 82 VAL A CA 1
ATOM 650 C C . VAL A 1 82 ? 4.351 -5.604 -10.621 1.00 88.00 82 VAL A C 1
ATOM 652 O O . VAL A 1 82 ? 5.160 -4.771 -10.216 1.00 88.00 82 VAL A O 1
ATOM 655 N N . VAL A 1 83 ? 4.439 -6.175 -11.818 1.00 89.69 83 VAL A N 1
ATOM 656 C CA . VAL A 1 83 ? 5.439 -5.791 -12.815 1.00 89.69 83 VAL A CA 1
ATOM 657 C C . VAL A 1 83 ? 4.785 -4.822 -13.788 1.00 89.69 83 VAL A C 1
ATOM 659 O O . VAL A 1 83 ? 3.722 -5.116 -14.328 1.00 89.69 83 VAL A O 1
ATOM 662 N N . THR A 1 84 ? 5.407 -3.666 -13.995 1.00 87.62 84 THR A N 1
ATOM 663 C CA . THR A 1 84 ? 4.962 -2.683 -14.985 1.00 87.62 84 THR A CA 1
ATOM 664 C C . THR A 1 84 ? 6.138 -2.195 -15.805 1.00 87.62 84 THR A C 1
ATOM 666 O O . THR A 1 84 ? 7.212 -1.954 -15.249 1.00 87.62 84 THR A O 1
ATOM 669 N N . ASP A 1 85 ? 5.903 -1.951 -17.084 1.00 87.75 85 ASP A N 1
ATOM 670 C CA . ASP A 1 85 ? 6.912 -1.430 -17.999 1.00 87.75 85 ASP A CA 1
ATOM 671 C C . ASP A 1 85 ? 6.733 0.084 -18.220 1.00 87.75 85 ASP A C 1
ATOM 673 O O . ASP A 1 85 ? 5.651 0.645 -18.009 1.00 87.75 85 ASP A O 1
ATOM 677 N N . GLY A 1 86 ? 7.806 0.768 -18.626 1.00 81.25 86 GLY A N 1
ATOM 678 C CA . GLY A 1 86 ? 7.788 2.202 -18.936 1.00 81.25 86 GLY A CA 1
ATOM 679 C C . GLY A 1 86 ? 8.022 3.121 -17.731 1.00 81.25 86 GLY A C 1
ATOM 680 O O . GLY A 1 86 ? 8.945 2.910 -16.955 1.00 81.25 86 GLY A O 1
ATOM 681 N N . HIS A 1 87 ? 7.246 4.205 -17.593 1.00 81.88 87 HIS A N 1
ATOM 682 C CA . HIS A 1 87 ? 7.487 5.225 -16.560 1.00 81.88 87 HIS A CA 1
ATOM 683 C C . HIS A 1 87 ? 7.278 4.671 -15.141 1.00 81.88 87 HIS A C 1
ATOM 685 O O . HIS A 1 87 ? 6.172 4.252 -14.790 1.00 81.88 87 HIS A O 1
ATOM 691 N N . CYS A 1 88 ? 8.331 4.726 -14.319 1.00 85.81 88 CYS A N 1
ATOM 692 C CA . CYS A 1 88 ? 8.371 4.096 -13.001 1.00 85.81 88 CYS A CA 1
ATOM 693 C C . CYS 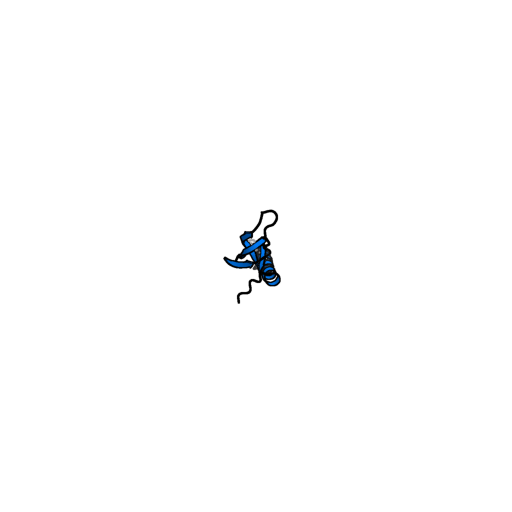A 1 88 ? 8.456 5.095 -11.844 1.00 85.81 88 CYS A C 1
ATOM 695 O O . CYS A 1 88 ? 9.558 5.355 -11.337 1.00 85.81 88 CYS A O 1
ATOM 697 N N . PRO A 1 89 ? 7.317 5.632 -11.380 1.00 87.19 89 PRO A N 1
ATOM 698 C CA . PRO A 1 89 ? 7.281 6.458 -10.180 1.00 87.19 89 PRO A CA 1
ATOM 699 C C . PRO A 1 89 ? 7.709 5.663 -8.929 1.00 87.19 89 PRO A C 1
ATOM 701 O O . PRO A 1 89 ? 7.613 4.435 -8.906 1.00 87.19 89 PRO A O 1
ATOM 704 N N . PRO A 1 90 ? 8.175 6.326 -7.860 1.00 86.12 90 PRO A N 1
ATOM 705 C CA . PRO A 1 90 ? 8.603 5.645 -6.633 1.00 86.12 90 PRO A CA 1
ATOM 706 C C . PRO A 1 90 ? 7.469 4.870 -5.939 1.00 86.12 90 PRO A C 1
ATOM 708 O O . PRO A 1 90 ? 7.716 3.834 -5.325 1.00 86.12 90 PRO A O 1
ATOM 711 N N . PHE A 1 91 ? 6.227 5.334 -6.072 1.00 88.88 91 PHE A N 1
ATOM 712 C CA . PHE A 1 91 ? 5.031 4.633 -5.620 1.00 88.88 91 PHE A CA 1
ATOM 713 C C . PHE A 1 91 ? 3.957 4.696 -6.702 1.00 88.88 91 PHE A C 1
ATOM 715 O O . PHE A 1 91 ? 3.925 5.625 -7.513 1.00 88.88 91 PHE A O 1
ATOM 722 N N . ARG A 1 92 ? 3.073 3.702 -6.710 1.00 88.81 92 ARG A N 1
ATOM 723 C CA . ARG A 1 92 ? 1.903 3.670 -7.585 1.00 88.81 92 ARG A CA 1
ATOM 724 C C . ARG A 1 92 ? 0.748 3.015 -6.840 1.00 88.81 92 ARG A C 1
ATOM 726 O O . ARG A 1 92 ? 0.952 2.079 -6.068 1.00 88.81 92 ARG A O 1
ATOM 733 N N . LEU A 1 93 ? -0.449 3.547 -7.045 1.00 87.06 93 LEU A N 1
ATOM 734 C CA . LEU A 1 93 ? -1.674 2.958 -6.527 1.00 87.06 93 LEU A CA 1
ATOM 735 C C . LEU A 1 93 ? -2.152 1.906 -7.525 1.00 87.06 93 LEU A C 1
ATOM 737 O O . LEU A 1 93 ? -2.228 2.183 -8.722 1.00 87.06 93 LEU A O 1
ATOM 741 N N . PHE A 1 94 ? -2.438 0.711 -7.028 1.00 83.00 94 PHE A N 1
ATOM 742 C CA . PHE A 1 94 ? -3.059 -0.349 -7.808 1.00 83.00 94 PHE A CA 1
ATOM 743 C C . PHE A 1 94 ? -4.324 -0.791 -7.093 1.00 83.00 94 PHE A C 1
ATOM 745 O O . PHE A 1 94 ? -4.316 -0.975 -5.871 1.00 83.00 94 PHE A O 1
ATOM 752 N N . ASP A 1 95 ? -5.399 -0.987 -7.850 1.00 77.44 95 ASP A N 1
ATOM 753 C CA . ASP A 1 95 ? -6.620 -1.561 -7.308 1.00 77.44 95 ASP A CA 1
ATOM 754 C C . ASP A 1 95 ? -6.312 -2.960 -6.774 1.00 77.44 95 ASP A C 1
ATOM 756 O O . ASP A 1 95 ? -5.910 -3.859 -7.512 1.00 77.44 95 ASP A O 1
ATOM 760 N N . GLY A 1 96 ? -6.486 -3.145 -5.464 1.00 61.72 96 GLY A N 1
ATOM 761 C CA . GLY A 1 96 ? -6.315 -4.426 -4.774 1.00 61.72 96 GLY A CA 1
ATOM 762 C C . GLY A 1 96 ? -7.449 -5.412 -5.076 1.00 61.72 96 GLY A C 1
ATOM 763 O O . GLY A 1 96 ? -7.869 -6.157 -4.194 1.00 61.72 96 GLY A O 1
ATOM 764 N N . GLY A 1 97 ? -7.993 -5.374 -6.294 1.00 54.66 97 GLY A N 1
ATOM 765 C CA . GLY A 1 97 ? -9.057 -6.243 -6.766 1.00 54.66 97 GLY A CA 1
ATOM 766 C C . GLY A 1 97 ? -8.469 -7.551 -7.265 1.00 54.66 97 GLY A C 1
ATOM 767 O O . GLY A 1 97 ? -8.052 -7.642 -8.416 1.00 54.66 97 GLY A O 1
ATOM 768 N N . GLY A 1 98 ? -8.454 -8.565 -6.401 1.00 49.50 98 GLY A N 1
ATOM 769 C CA . GLY A 1 98 ? -8.265 -9.943 -6.837 1.00 49.50 98 GLY A CA 1
ATOM 770 C C . GLY A 1 98 ? -9.303 -10.300 -7.904 1.00 49.50 98 GLY A C 1
ATOM 771 O O . GLY A 1 98 ? -10.507 -10.289 -7.639 1.00 49.50 98 GLY A O 1
ATOM 772 N N . ARG A 1 99 ? -8.819 -10.598 -9.105 1.00 38.25 99 ARG A N 1
ATOM 773 C CA . ARG A 1 99 ? -9.483 -11.443 -10.093 1.00 38.25 99 ARG A CA 1
ATOM 774 C C . ARG A 1 99 ? -8.489 -12.501 -10.526 1.00 38.25 99 ARG A C 1
ATOM 776 O O . ARG A 1 99 ? -7.325 -12.118 -10.774 1.00 38.25 99 ARG A O 1
#

Foldseek 3Di:
DDDDDDPPDDPDDDPDDDDDPDDDDDPDDPVVVVVVVVVVVVVVCCQVFNFKWFWDDWDFDDDPVDTFTAWTWTATPVRDIDIDGTDDDRMDGDHPDDD

Radius of gyration: 37.76 Å; chains: 1; bounding box: 70×23×116 Å

Organism: NCBI:txid94

pLDDT: mean 79.87, std 11.7, range [38.25, 92.44]

Sequence (99 aa):
MTDGMRLDGVPAAPPPAKPTRPRRVPLVRLRSLVWLAVIGSVVVANYLYGTPYLRFEYSFTGSSERPVYHRCVYLGFNGFRVVTDGHCPPFRLFDGGGR